Protein AF-A0A838D4B2-F1 (afdb_monomer)

Structure (mmCIF, N/CA/C/O backbone):
data_AF-A0A838D4B2-F1
#
_entry.id   AF-A0A838D4B2-F1
#
loop_
_atom_site.group_PDB
_atom_site.id
_atom_site.type_symbol
_atom_site.label_atom_id
_atom_site.label_alt_id
_atom_site.label_comp_id
_atom_site.label_asym_id
_atom_site.label_entity_id
_atom_site.label_seq_id
_atom_site.pdbx_PDB_ins_code
_atom_site.Cartn_x
_atom_site.Cartn_y
_atom_site.Cartn_z
_atom_site.occupancy
_atom_site.B_iso_or_equiv
_atom_site.auth_seq_id
_atom_site.auth_comp_id
_atom_site.auth_asym_id
_atom_site.auth_atom_id
_atom_site.pdbx_PDB_model_num
ATOM 1 N N . ALA A 1 1 ? 52.199 -45.760 -17.134 1.00 49.81 1 ALA A N 1
ATOM 2 C CA . ALA A 1 1 ? 52.225 -44.801 -16.014 1.00 49.81 1 ALA A CA 1
ATOM 3 C C . ALA A 1 1 ? 51.278 -43.663 -16.366 1.00 49.81 1 ALA A C 1
ATOM 5 O O . ALA A 1 1 ? 51.496 -43.018 -17.382 1.00 49.81 1 ALA A O 1
ATOM 6 N N . GLY A 1 2 ? 50.167 -43.531 -15.638 1.00 52.62 2 GLY A N 1
ATOM 7 C CA . GLY A 1 2 ? 49.141 -42.525 -15.914 1.00 52.62 2 GLY A CA 1
ATOM 8 C C . GLY A 1 2 ? 49.579 -41.146 -15.431 1.00 52.62 2 GLY A C 1
ATOM 9 O O . GLY A 1 2 ? 50.070 -41.014 -14.314 1.00 52.62 2 GLY A O 1
ATOM 10 N N . THR A 1 3 ? 49.412 -40.136 -16.276 1.00 58.88 3 THR A N 1
ATOM 11 C CA . THR A 1 3 ? 49.598 -38.728 -15.920 1.00 58.88 3 THR A CA 1
ATOM 12 C C . THR A 1 3 ? 48.512 -38.330 -14.913 1.00 58.88 3 THR A C 1
ATOM 14 O O . THR A 1 3 ? 47.332 -38.466 -15.243 1.00 58.88 3 THR A O 1
ATOM 17 N N . PRO A 1 4 ? 48.844 -37.871 -13.693 1.00 55.81 4 PRO A N 1
ATOM 18 C CA . PRO A 1 4 ? 47.826 -37.407 -12.759 1.00 55.81 4 PRO A CA 1
ATOM 19 C C . PRO A 1 4 ? 47.208 -36.101 -13.275 1.00 55.81 4 PRO A C 1
ATOM 21 O O . PRO A 1 4 ? 47.915 -35.188 -13.702 1.00 55.81 4 PRO A O 1
ATOM 24 N N . ALA A 1 5 ? 45.875 -36.033 -13.262 1.00 59.97 5 ALA A N 1
ATOM 25 C CA . ALA A 1 5 ? 45.116 -34.829 -13.585 1.00 59.97 5 ALA A CA 1
ATOM 26 C C . ALA A 1 5 ? 45.468 -33.696 -12.600 1.00 59.97 5 ALA A C 1
ATOM 28 O O . ALA A 1 5 ? 45.677 -33.977 -11.416 1.00 59.97 5 ALA A O 1
ATOM 29 N N . PRO A 1 6 ? 45.534 -32.426 -13.045 1.00 53.94 6 PRO A N 1
ATOM 30 C CA . PRO A 1 6 ? 45.848 -31.317 -12.156 1.00 53.94 6 PRO A CA 1
ATOM 31 C C . PRO A 1 6 ? 44.774 -31.200 -11.070 1.00 53.94 6 PRO A C 1
ATOM 33 O O . PRO A 1 6 ? 43.587 -31.038 -11.361 1.00 53.94 6 PRO A O 1
ATOM 36 N N . ALA A 1 7 ? 45.217 -31.306 -9.817 1.00 56.69 7 ALA A N 1
ATOM 37 C CA . ALA A 1 7 ? 44.403 -31.079 -8.637 1.00 56.69 7 ALA A CA 1
ATOM 38 C C . ALA A 1 7 ? 43.804 -29.669 -8.707 1.00 56.69 7 ALA A C 1
ATOM 40 O O . ALA A 1 7 ? 44.528 -28.676 -8.782 1.00 56.69 7 ALA A O 1
ATOM 41 N N . GLN A 1 8 ? 42.475 -29.590 -8.702 1.00 58.12 8 GLN A N 1
ATOM 42 C CA . GLN A 1 8 ? 41.769 -28.343 -8.446 1.00 58.12 8 GLN A CA 1
ATOM 43 C C . GLN A 1 8 ? 42.075 -27.960 -6.998 1.00 58.12 8 GLN A C 1
ATOM 45 O O . GLN A 1 8 ? 41.523 -28.534 -6.066 1.00 58.12 8 GLN A O 1
ATOM 50 N N . SER A 1 9 ? 43.032 -27.057 -6.809 1.00 56.84 9 SER A N 1
ATOM 51 C CA . SER A 1 9 ? 43.338 -26.481 -5.508 1.00 56.84 9 SER A CA 1
ATOM 52 C C . SER A 1 9 ? 42.166 -25.595 -5.082 1.00 56.84 9 SER A C 1
ATOM 54 O O . SER A 1 9 ? 41.945 -24.535 -5.672 1.00 56.84 9 SER A O 1
ATOM 56 N N . ASP A 1 10 ? 41.437 -26.031 -4.058 1.00 59.88 10 ASP A N 1
ATOM 57 C CA . ASP A 1 10 ? 40.375 -25.284 -3.372 1.00 59.88 10 ASP A CA 1
ATOM 58 C C . ASP A 1 10 ? 40.885 -24.036 -2.603 1.00 59.88 10 ASP A C 1
ATOM 60 O O . ASP A 1 10 ? 40.091 -23.298 -2.025 1.00 59.88 10 ASP A O 1
ATOM 64 N N . ASP A 1 11 ? 42.186 -23.722 -2.654 1.00 61.84 11 ASP A N 1
ATOM 65 C CA . ASP A 1 11 ? 42.823 -22.605 -1.937 1.00 61.84 11 ASP A CA 1
ATOM 66 C C . ASP A 1 11 ? 42.872 -21.303 -2.754 1.00 61.84 11 ASP A C 1
ATOM 68 O O . ASP A 1 11 ? 43.920 -20.683 -2.949 1.00 61.84 11 ASP A O 1
ATOM 72 N N . ALA A 1 12 ? 41.729 -20.851 -3.265 1.00 60.53 12 ALA A N 1
ATOM 73 C CA . ALA A 1 12 ? 41.656 -19.476 -3.752 1.00 60.53 12 ALA A CA 1
ATOM 74 C C . ALA A 1 12 ? 41.660 -18.502 -2.556 1.00 60.53 12 ALA A C 1
ATOM 76 O O . ALA A 1 12 ? 40.916 -18.745 -1.601 1.00 60.53 12 ALA A O 1
ATOM 77 N N . PRO A 1 13 ? 42.396 -17.374 -2.612 1.00 68.19 13 PRO A N 1
ATOM 78 C CA . PRO A 1 13 ? 42.325 -16.337 -1.588 1.00 68.19 13 PRO A CA 1
ATOM 79 C C . PRO A 1 13 ? 40.860 -15.972 -1.281 1.00 68.19 13 PRO A C 1
ATOM 81 O O . PRO A 1 13 ? 40.050 -15.900 -2.215 1.00 68.19 13 PRO A O 1
ATOM 84 N N . PRO A 1 14 ? 40.487 -15.712 -0.012 1.00 71.31 14 PRO A N 1
ATOM 85 C CA . PRO A 1 14 ? 39.106 -15.404 0.373 1.00 71.31 14 PRO A CA 1
ATOM 86 C C . PRO A 1 14 ? 38.458 -14.303 -0.484 1.00 71.31 14 PRO A C 1
ATOM 88 O O . PRO A 1 14 ? 37.270 -14.370 -0.800 1.00 71.31 14 PRO A O 1
ATOM 91 N N . GLU A 1 15 ? 39.254 -13.329 -0.934 1.00 72.25 15 GLU A N 1
ATOM 92 C CA . GLU A 1 15 ? 38.827 -12.255 -1.836 1.00 72.25 15 GLU A CA 1
ATOM 93 C C . GLU A 1 15 ? 38.399 -12.758 -3.222 1.00 72.25 15 GLU A C 1
ATOM 95 O O . GLU A 1 15 ? 37.393 -12.297 -3.764 1.00 72.25 15 GLU A O 1
ATOM 100 N N . ASP A 1 16 ? 39.103 -13.738 -3.790 1.00 76.31 16 ASP A N 1
ATOM 101 C CA . ASP A 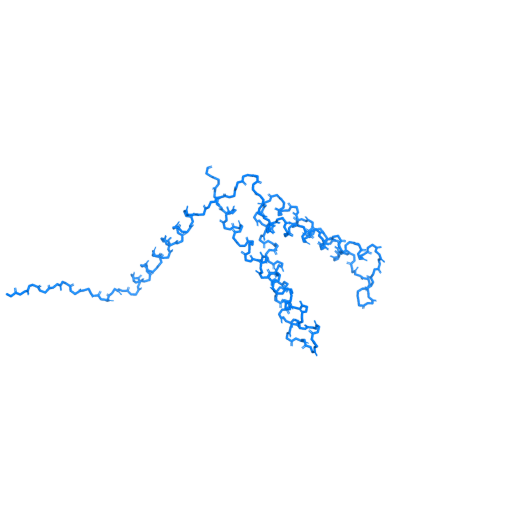1 16 ? 38.784 -14.305 -5.101 1.00 76.31 16 ASP A CA 1
ATOM 102 C C . ASP A 1 16 ? 37.544 -15.198 -5.036 1.00 76.31 16 ASP A C 1
ATOM 104 O O . ASP A 1 16 ? 36.707 -15.177 -5.944 1.00 76.31 16 ASP A O 1
ATOM 108 N N . ALA A 1 17 ? 37.369 -15.939 -3.938 1.00 78.12 17 ALA A N 1
ATOM 109 C CA . ALA A 1 17 ? 36.136 -16.677 -3.675 1.00 78.12 17 ALA A CA 1
ATOM 110 C C . ALA A 1 17 ? 34.930 -15.728 -3.536 1.00 78.12 17 ALA A C 1
ATOM 112 O O . ALA A 1 17 ? 33.887 -15.956 -4.161 1.00 78.12 17 ALA A O 1
ATOM 113 N N . MET A 1 18 ? 35.089 -14.622 -2.800 1.00 79.06 18 MET A N 1
ATOM 114 C CA . MET A 1 18 ? 34.048 -13.607 -2.621 1.00 79.06 18 MET A CA 1
ATOM 115 C C . MET A 1 18 ? 33.710 -12.897 -3.944 1.00 79.06 18 MET A C 1
ATOM 117 O O . MET A 1 18 ? 32.533 -12.769 -4.295 1.00 79.06 18 MET A O 1
ATOM 121 N N . ARG A 1 19 ? 34.721 -12.516 -4.740 1.00 80.94 19 ARG A N 1
ATOM 122 C CA . ARG A 1 19 ? 34.547 -11.931 -6.085 1.00 80.94 19 ARG A CA 1
ATOM 123 C C . ARG A 1 19 ? 33.794 -12.868 -7.027 1.00 80.94 19 ARG A C 1
ATOM 125 O O . ARG A 1 19 ? 32.878 -12.419 -7.718 1.00 80.94 19 ARG A O 1
ATOM 132 N N . ARG A 1 20 ? 34.111 -14.169 -7.028 1.00 81.94 20 ARG A N 1
ATOM 133 C CA . ARG A 1 20 ? 33.368 -15.177 -7.810 1.00 81.94 20 ARG A CA 1
ATOM 134 C C . ARG A 1 20 ? 31.920 -15.320 -7.341 1.00 81.94 20 ARG A C 1
ATOM 136 O O . ARG A 1 20 ? 31.027 -15.461 -8.178 1.00 81.94 20 ARG A O 1
ATOM 143 N N . GLY A 1 21 ? 31.677 -15.246 -6.031 1.00 81.81 21 GLY A N 1
ATOM 144 C CA . GLY A 1 21 ? 30.333 -15.217 -5.450 1.00 81.81 21 GLY A CA 1
ATOM 145 C C . GLY A 1 21 ? 29.506 -14.034 -5.960 1.00 81.81 21 GLY A C 1
ATOM 146 O O . GLY A 1 21 ? 28.414 -14.233 -6.499 1.00 81.81 21 GLY A O 1
ATOM 147 N N . TYR A 1 22 ? 30.057 -12.818 -5.892 1.00 83.44 22 TYR A N 1
ATOM 148 C CA . TYR A 1 22 ? 29.408 -11.614 -6.424 1.00 83.44 22 TYR A CA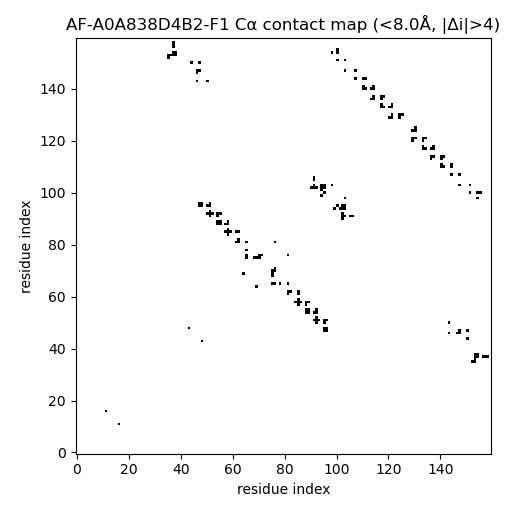 1
ATOM 149 C C . TYR A 1 22 ? 29.201 -11.670 -7.941 1.00 83.44 22 TYR A C 1
ATOM 151 O O . TYR A 1 22 ? 28.131 -11.294 -8.416 1.00 83.44 22 TYR A O 1
ATOM 159 N N . ALA A 1 23 ? 30.174 -12.172 -8.708 1.00 81.56 23 ALA A N 1
ATOM 160 C CA . ALA A 1 23 ? 30.048 -12.326 -10.158 1.00 81.56 23 ALA A CA 1
ATOM 161 C C . ALA A 1 23 ? 28.908 -13.288 -10.533 1.00 81.56 23 ALA A C 1
ATOM 163 O O . ALA A 1 23 ? 28.095 -12.981 -11.407 1.00 81.56 23 ALA A O 1
ATOM 164 N N . ARG A 1 24 ? 28.789 -14.416 -9.821 1.00 79.62 24 ARG A N 1
ATOM 165 C CA . ARG A 1 24 ? 27.693 -15.378 -10.004 1.00 79.62 24 ARG A CA 1
ATOM 166 C C . ARG A 1 24 ? 26.336 -14.783 -9.610 1.00 79.62 24 ARG A C 1
ATOM 168 O O . ARG A 1 24 ? 25.347 -15.040 -10.293 1.00 79.62 24 ARG A O 1
ATOM 175 N N . GLY A 1 25 ? 26.293 -13.983 -8.541 1.00 79.00 25 GLY A N 1
ATOM 176 C CA . GLY A 1 25 ? 25.104 -13.231 -8.126 1.00 79.00 25 GLY A CA 1
ATOM 177 C C . GLY A 1 25 ? 24.655 -12.229 -9.191 1.00 79.00 25 GLY A C 1
ATOM 178 O O . GLY A 1 25 ? 23.510 -12.284 -9.630 1.00 79.00 25 GLY A O 1
ATOM 179 N N . ARG A 1 26 ? 25.579 -11.404 -9.703 1.00 80.06 26 ARG A N 1
ATOM 180 C CA . ARG A 1 26 ? 25.290 -10.436 -10.775 1.00 80.06 26 ARG A CA 1
ATOM 181 C C . ARG A 1 26 ? 24.789 -11.110 -12.050 1.00 80.06 26 ARG A C 1
ATOM 183 O O . ARG A 1 26 ? 23.805 -10.649 -12.613 1.00 80.06 26 ARG A O 1
ATOM 190 N N . ALA A 1 27 ? 25.395 -12.228 -12.455 1.00 78.38 27 ALA A N 1
ATOM 191 C CA . ALA A 1 27 ? 24.944 -12.991 -13.619 1.00 78.38 27 ALA A CA 1
ATOM 192 C C . ALA A 1 27 ? 23.515 -13.543 -13.446 1.00 78.38 27 ALA A C 1
ATOM 194 O O . ALA A 1 27 ? 22.723 -13.523 -14.388 1.00 78.38 27 ALA A O 1
ATOM 195 N N . ARG A 1 28 ? 23.155 -14.003 -12.237 1.00 77.69 28 ARG A N 1
ATOM 196 C CA . ARG A 1 28 ? 21.782 -14.432 -11.920 1.00 77.69 28 ARG A CA 1
ATOM 197 C C . ARG A 1 28 ? 20.800 -13.262 -11.938 1.00 77.69 28 ARG A C 1
ATOM 199 O O . ARG A 1 28 ? 19.739 -13.384 -12.545 1.00 77.69 28 ARG A O 1
ATOM 206 N N . ASP A 1 29 ? 21.155 -12.139 -11.323 1.00 77.38 29 ASP A N 1
ATOM 207 C CA . ASP A 1 29 ? 20.314 -10.936 -11.297 1.00 77.38 29 ASP A CA 1
ATOM 208 C C . ASP A 1 29 ? 20.073 -10.380 -12.706 1.00 77.38 29 ASP A C 1
ATOM 210 O O . ASP A 1 29 ? 18.973 -9.922 -13.024 1.00 77.38 29 ASP A O 1
ATOM 214 N N . GLU A 1 30 ? 21.091 -10.439 -13.564 1.00 75.88 30 GLU A N 1
ATOM 215 C CA . GLU A 1 30 ? 21.024 -10.003 -14.956 1.00 75.88 30 GLU A CA 1
ATOM 216 C C . GLU A 1 30 ? 20.175 -10.950 -15.810 1.00 75.88 30 GLU A C 1
ATOM 218 O O . GLU A 1 30 ? 19.318 -10.481 -16.558 1.00 75.88 30 GLU A O 1
ATOM 223 N N . ALA A 1 31 ? 20.298 -12.268 -15.618 1.00 77.38 31 ALA A N 1
ATOM 224 C CA . ALA A 1 31 ? 19.421 -13.251 -16.257 1.00 77.38 31 ALA A CA 1
ATOM 225 C C . ALA A 1 31 ? 17.946 -13.066 -15.850 1.00 77.38 31 ALA A C 1
ATOM 227 O O . ALA A 1 31 ? 17.051 -13.138 -16.696 1.00 77.38 31 ALA A O 1
ATOM 228 N N . ILE A 1 32 ? 17.680 -12.761 -14.573 1.00 74.69 32 ILE A N 1
ATOM 229 C CA . ILE A 1 32 ? 16.328 -12.450 -14.085 1.00 74.69 32 ILE A CA 1
ATOM 230 C C . ILE A 1 32 ? 15.817 -11.150 -14.719 1.00 74.69 32 ILE A C 1
ATOM 232 O O . ILE A 1 32 ? 14.684 -11.118 -15.202 1.00 74.69 32 ILE A O 1
ATOM 236 N N . ARG A 1 33 ? 16.635 -10.088 -14.775 1.00 68.38 33 ARG A N 1
ATOM 237 C CA . ARG A 1 33 ? 16.252 -8.824 -15.433 1.00 68.38 33 ARG A CA 1
ATOM 238 C C . ARG A 1 33 ? 15.995 -8.995 -16.926 1.00 68.38 33 ARG A C 1
ATOM 240 O O . ARG A 1 33 ? 15.037 -8.419 -17.432 1.00 68.38 33 ARG A O 1
ATOM 247 N N . ALA A 1 34 ? 16.798 -9.791 -17.623 1.00 70.50 34 ALA A N 1
ATOM 248 C CA . ALA A 1 34 ? 16.630 -10.036 -19.051 1.00 70.50 34 ALA A CA 1
ATOM 249 C C . ALA A 1 34 ? 15.282 -10.708 -19.371 1.00 70.50 34 ALA A C 1
ATOM 251 O O . ALA A 1 34 ? 14.660 -10.381 -20.384 1.00 70.50 34 ALA A O 1
ATOM 252 N N . GLY A 1 35 ? 14.806 -11.595 -18.488 1.00 68.44 35 GLY A N 1
ATOM 253 C CA . GLY A 1 35 ? 13.531 -12.305 -18.638 1.00 68.44 35 GLY A CA 1
ATOM 254 C C . GLY A 1 35 ? 12.282 -11.516 -18.224 1.00 68.44 35 GLY A C 1
ATOM 255 O O . GLY A 1 35 ? 11.161 -11.957 -18.485 1.00 68.44 35 GLY A O 1
ATOM 256 N N . LEU A 1 36 ? 12.427 -10.356 -17.583 1.00 66.69 36 LEU A N 1
ATOM 257 C CA . LEU A 1 36 ? 11.286 -9.543 -17.167 1.00 66.69 36 LEU A CA 1
ATOM 258 C C . LEU A 1 36 ? 10.776 -8.701 -18.347 1.00 66.69 36 LEU A C 1
ATOM 260 O O . LEU A 1 36 ? 11.508 -7.952 -18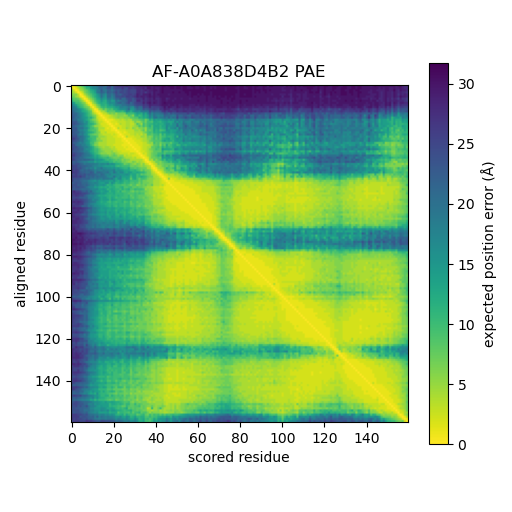.992 1.00 66.69 36 LEU A O 1
ATOM 264 N N . LYS A 1 37 ? 9.478 -8.826 -18.635 1.00 73.06 37 LYS A N 1
ATOM 265 C CA . LYS A 1 37 ? 8.804 -8.032 -19.665 1.00 73.06 37 LYS A CA 1
ATOM 266 C C . LYS A 1 37 ? 8.377 -6.679 -19.074 1.00 73.06 37 LYS A C 1
ATOM 268 O O . LYS A 1 37 ? 7.606 -6.687 -18.098 1.00 73.06 37 LYS A O 1
ATOM 273 N N . PRO A 1 38 ? 8.818 -5.540 -19.651 1.00 73.25 38 PRO A N 1
ATOM 274 C CA . PRO A 1 38 ? 8.367 -4.226 -19.209 1.00 73.25 38 PRO A CA 1
ATOM 275 C C . PRO A 1 38 ? 6.844 -4.128 -19.335 1.00 73.25 38 PRO A C 1
ATOM 277 O O . PRO A 1 38 ? 6.212 -4.833 -20.129 1.00 73.25 38 PRO A O 1
ATOM 280 N N . LEU A 1 39 ? 6.236 -3.297 -18.495 1.00 68.44 39 LEU A N 1
ATOM 281 C CA . LEU A 1 39 ? 4.797 -3.055 -18.552 1.00 68.44 39 LEU A CA 1
ATOM 282 C C . LEU A 1 39 ? 4.432 -2.350 -19.856 1.00 68.44 39 LEU A C 1
ATOM 284 O O . LEU A 1 39 ? 5.042 -1.339 -20.203 1.00 68.44 39 LEU A O 1
ATOM 288 N N . GLY A 1 40 ? 3.413 -2.862 -20.547 1.00 72.88 40 GLY A N 1
ATOM 289 C CA . GLY A 1 40 ? 2.862 -2.169 -21.706 1.00 72.88 40 GLY A CA 1
ATOM 290 C C . GLY A 1 40 ? 2.330 -0.773 -21.330 1.00 72.88 40 GLY A C 1
ATOM 291 O O . GLY A 1 40 ? 1.891 -0.560 -20.190 1.00 72.88 40 GLY A O 1
ATOM 292 N N . PRO A 1 41 ? 2.325 0.189 -22.269 1.00 66.81 41 PRO A N 1
ATOM 293 C CA . PRO A 1 41 ? 1.812 1.539 -22.026 1.00 66.81 41 PRO A CA 1
ATOM 294 C C . PRO A 1 41 ? 0.346 1.550 -21.559 1.00 66.81 41 PRO A C 1
ATOM 296 O O . PRO A 1 41 ? 0.006 2.367 -20.703 1.00 66.81 41 PRO A O 1
ATOM 299 N N . ASP A 1 42 ? -0.462 0.569 -21.966 1.00 74.06 42 ASP A N 1
ATOM 300 C CA . ASP A 1 42 ? -1.872 0.436 -21.559 1.00 74.06 42 ASP A CA 1
ATOM 301 C C . ASP A 1 42 ? -2.140 -0.715 -20.578 1.00 74.06 42 ASP A C 1
ATOM 303 O O . ASP A 1 42 ? -3.257 -0.889 -20.091 1.00 74.06 42 ASP A O 1
ATOM 307 N N . GLU A 1 43 ? -1.112 -1.486 -20.217 1.00 78.56 43 GLU A N 1
ATOM 308 C CA . GLU A 1 43 ? -1.262 -2.573 -19.254 1.00 78.56 43 GLU A CA 1
ATOM 309 C C . GLU A 1 43 ? -1.400 -1.993 -17.839 1.00 78.56 43 GLU A C 1
ATOM 311 O O . GLU A 1 43 ? -0.520 -1.279 -17.339 1.00 78.56 43 GLU A O 1
ATOM 316 N N . ARG A 1 44 ? -2.518 -2.304 -17.179 1.00 80.19 44 ARG A N 1
ATOM 317 C CA . ARG A 1 44 ? -2.775 -1.947 -15.780 1.00 80.19 44 ARG A CA 1
ATOM 318 C C . ARG A 1 44 ? -2.905 -3.227 -14.963 1.00 80.19 44 ARG A C 1
ATOM 320 O O . ARG A 1 44 ? -3.956 -3.864 -15.007 1.00 80.19 44 ARG A O 1
ATOM 327 N N . PRO A 1 45 ? -1.857 -3.627 -14.223 1.00 86.25 45 PRO A N 1
ATOM 328 C CA . PRO A 1 45 ? -1.912 -4.832 -13.412 1.00 86.25 45 PRO A CA 1
ATOM 329 C C . PRO A 1 45 ? -3.085 -4.771 -12.429 1.00 86.25 45 PRO A C 1
ATOM 331 O O . PRO A 1 45 ? -3.248 -3.751 -11.754 1.00 86.25 45 PRO A O 1
ATOM 334 N N . PRO A 1 46 ? -3.864 -5.853 -12.270 1.00 86.38 46 PRO A N 1
ATOM 335 C CA . PRO A 1 46 ? -5.048 -5.844 -11.412 1.00 86.38 46 PRO A CA 1
ATOM 336 C C . PRO A 1 46 ? -4.707 -5.509 -9.956 1.00 86.38 46 PRO A C 1
ATOM 338 O O . PRO A 1 46 ? -5.464 -4.816 -9.292 1.00 86.38 46 PRO A O 1
ATOM 341 N N . ALA A 1 47 ? -3.525 -5.909 -9.474 1.00 88.69 47 ALA A N 1
ATOM 342 C CA . ALA A 1 47 ? -3.049 -5.556 -8.136 1.00 88.69 47 ALA A CA 1
ATOM 343 C C . ALA A 1 47 ? -2.808 -4.047 -7.951 1.00 88.69 47 ALA A C 1
ATOM 345 O O . ALA A 1 47 ? -3.041 -3.515 -6.867 1.00 88.69 47 ALA A O 1
ATOM 346 N N . LEU A 1 48 ? -2.361 -3.351 -9.003 1.00 87.75 48 LEU A N 1
ATOM 347 C CA . LEU A 1 48 ? -2.171 -1.902 -8.973 1.00 87.75 48 LEU A CA 1
ATOM 348 C C . LEU A 1 48 ? -3.524 -1.184 -8.944 1.00 87.75 48 LEU A C 1
ATOM 350 O O . LEU A 1 48 ? -3.703 -0.250 -8.169 1.00 87.75 48 LEU A O 1
ATOM 354 N N . VAL A 1 49 ? -4.486 -1.662 -9.739 1.00 90.75 49 VAL A N 1
ATOM 355 C CA . VAL A 1 49 ? -5.861 -1.141 -9.740 1.00 90.75 49 VAL A CA 1
ATOM 356 C C . VAL A 1 49 ? -6.526 -1.374 -8.385 1.00 90.75 49 VAL A C 1
ATOM 358 O O . VAL A 1 49 ? -7.045 -0.430 -7.802 1.00 90.75 49 VAL A O 1
ATOM 361 N N . ALA A 1 50 ? -6.445 -2.591 -7.841 1.00 91.00 50 ALA A N 1
ATOM 362 C CA . ALA A 1 50 ? -6.990 -2.921 -6.526 1.00 91.00 50 ALA A CA 1
ATOM 363 C C . ALA A 1 50 ? -6.400 -2.028 -5.424 1.00 91.00 50 ALA A C 1
ATOM 365 O O . ALA A 1 50 ? -7.128 -1.549 -4.563 1.00 91.00 50 ALA A O 1
ATOM 366 N N . SER A 1 51 ? -5.096 -1.746 -5.490 1.00 89.19 51 SER A N 1
ATOM 367 C CA . SER A 1 51 ? -4.422 -0.857 -4.538 1.00 89.19 51 SER A CA 1
ATOM 368 C C . SER A 1 51 ? -4.875 0.598 -4.677 1.00 89.19 51 SER A C 1
ATOM 370 O O . SER A 1 51 ? -5.137 1.256 -3.674 1.00 89.19 51 SER A O 1
ATOM 372 N N . ALA A 1 52 ? -5.030 1.095 -5.909 1.00 91.62 52 ALA A N 1
ATOM 373 C CA . ALA A 1 52 ? -5.554 2.437 -6.164 1.00 91.62 52 ALA A CA 1
ATOM 374 C C . ALA A 1 52 ? -6.997 2.597 -5.663 1.00 91.62 52 ALA A C 1
ATOM 376 O O . ALA A 1 52 ? -7.320 3.603 -5.033 1.00 91.62 52 ALA A O 1
ATOM 377 N N . VAL A 1 53 ? -7.843 1.589 -5.896 1.00 93.25 53 VAL A N 1
ATOM 378 C CA . VAL A 1 53 ? -9.220 1.552 -5.388 1.00 93.25 53 VAL A CA 1
ATOM 379 C C . VAL A 1 53 ? -9.225 1.514 -3.863 1.00 93.25 53 VAL A C 1
ATOM 381 O O . VAL A 1 53 ? -9.940 2.295 -3.247 1.00 93.25 53 VAL A O 1
ATOM 384 N N . LEU A 1 54 ? -8.398 0.671 -3.242 1.00 93.31 54 LEU A N 1
ATOM 385 C CA . LEU A 1 54 ? -8.318 0.569 -1.785 1.00 93.31 54 LEU A CA 1
ATOM 386 C C . LEU A 1 54 ? -7.885 1.895 -1.137 1.00 93.31 54 LEU A C 1
ATOM 388 O O . LEU A 1 54 ? -8.495 2.328 -0.161 1.00 93.31 54 LEU A O 1
ATOM 392 N N . ALA A 1 55 ? -6.895 2.582 -1.712 1.00 91.69 55 ALA A N 1
ATOM 393 C CA . ALA A 1 55 ? -6.489 3.915 -1.269 1.00 91.69 55 ALA A CA 1
ATOM 394 C C . ALA A 1 55 ? -7.634 4.940 -1.384 1.00 91.69 55 ALA A C 1
ATOM 396 O O . ALA A 1 55 ? -7.881 5.700 -0.447 1.00 91.69 55 ALA A O 1
ATOM 397 N N . ALA A 1 56 ? -8.368 4.932 -2.502 1.00 92.31 56 ALA A N 1
ATOM 398 C CA . ALA A 1 56 ? -9.524 5.807 -2.696 1.00 92.31 56 ALA A CA 1
ATOM 399 C C . ALA A 1 56 ? -10.647 5.514 -1.686 1.00 92.31 56 ALA A C 1
ATOM 401 O O . ALA A 1 56 ? -11.223 6.444 -1.126 1.00 92.31 56 ALA A O 1
ATOM 402 N N . VAL A 1 57 ? -10.913 4.236 -1.397 1.00 94.25 57 VAL A N 1
ATOM 403 C CA . VAL A 1 57 ? -11.884 3.823 -0.375 1.00 94.25 57 VAL A CA 1
ATOM 404 C C . VAL A 1 57 ? -11.476 4.340 1.002 1.00 94.25 57 VAL A C 1
ATOM 406 O O . VAL A 1 57 ? -12.319 4.902 1.695 1.00 94.25 57 VAL A O 1
ATOM 409 N N . PHE A 1 58 ? -10.202 4.233 1.394 1.00 92.19 58 PHE A N 1
ATOM 410 C CA . PHE A 1 58 ? -9.753 4.774 2.682 1.00 92.19 58 PHE A CA 1
ATOM 411 C C . PHE A 1 58 ? -9.890 6.295 2.774 1.00 92.19 58 PHE A C 1
ATOM 413 O O . PHE A 1 58 ? -10.296 6.793 3.826 1.00 92.19 58 PHE A O 1
ATOM 420 N N . ALA A 1 59 ? -9.589 7.025 1.696 1.00 90.81 59 ALA A N 1
ATOM 421 C CA . ALA A 1 59 ? -9.787 8.473 1.646 1.00 90.81 59 ALA A CA 1
ATOM 422 C C . ALA A 1 59 ? -11.268 8.837 1.831 1.00 90.81 59 ALA A C 1
ATOM 424 O O . ALA A 1 59 ? -11.609 9.638 2.697 1.00 90.81 59 ALA A O 1
ATOM 425 N N . LEU A 1 60 ? -12.151 8.204 1.052 1.00 92.12 60 LEU A N 1
ATOM 426 C CA . LEU A 1 60 ? -13.589 8.468 1.090 1.00 92.12 60 LEU A CA 1
ATOM 427 C C . LEU A 1 60 ? -14.208 8.077 2.431 1.00 92.12 60 LEU A C 1
ATOM 429 O O . LEU A 1 60 ? -14.981 8.851 2.983 1.00 92.12 60 LEU A O 1
ATOM 433 N N . ALA A 1 61 ? -13.843 6.919 2.982 1.00 89.62 61 ALA A N 1
ATOM 434 C CA . ALA A 1 61 ? -14.346 6.469 4.274 1.00 89.62 61 ALA A CA 1
ATOM 435 C C . ALA A 1 61 ? -13.989 7.456 5.395 1.00 89.62 61 ALA A C 1
ATOM 437 O O . ALA A 1 61 ? -14.855 7.805 6.193 1.00 89.62 61 ALA A O 1
ATOM 438 N N . ASN A 1 62 ? -12.745 7.953 5.425 1.00 88.81 62 ASN A N 1
ATOM 439 C CA . ASN A 1 62 ? -12.318 8.942 6.421 1.00 88.81 62 ASN A CA 1
ATOM 440 C C . ASN A 1 62 ? -13.024 10.289 6.235 1.00 88.81 62 ASN A C 1
ATOM 442 O O . ASN A 1 62 ? -13.440 10.902 7.216 1.00 88.81 62 ASN A O 1
ATOM 446 N N . LEU A 1 63 ? -13.199 10.728 4.987 1.00 87.56 63 LEU A N 1
ATOM 447 C CA . LEU A 1 63 ? -13.910 11.966 4.683 1.00 87.56 63 LEU A CA 1
ATOM 448 C C . LEU A 1 63 ? -15.382 11.891 5.106 1.00 87.56 63 LEU A C 1
ATOM 450 O O . LEU A 1 63 ? -15.885 12.827 5.719 1.00 87.56 63 LEU A O 1
ATOM 454 N N . VAL A 1 64 ? -16.061 10.776 4.817 1.00 87.50 64 VAL A N 1
ATOM 455 C CA . VAL A 1 64 ? -17.454 10.548 5.227 1.00 87.50 64 VAL A CA 1
ATOM 456 C C . VAL A 1 64 ? -17.568 10.523 6.748 1.00 87.50 64 VAL A C 1
ATOM 458 O O . VAL A 1 64 ? -18.426 11.219 7.282 1.00 87.50 64 VAL A O 1
ATOM 461 N N . LEU A 1 65 ? -16.684 9.801 7.449 1.00 85.06 65 LEU A N 1
ATOM 462 C CA . LEU A 1 65 ? -16.676 9.771 8.917 1.00 85.06 65 LEU A CA 1
ATOM 463 C C . LEU A 1 65 ? -16.597 11.184 9.506 1.00 85.06 65 LEU A C 1
ATOM 465 O O . LEU A 1 65 ? -17.398 11.538 10.370 1.00 85.06 65 LEU A O 1
ATOM 469 N N . TRP A 1 66 ? -15.679 12.000 8.984 1.00 82.44 66 TRP A N 1
ATOM 470 C CA . TRP A 1 66 ? -15.501 13.384 9.413 1.00 82.44 66 TRP A CA 1
ATOM 471 C C . TRP A 1 66 ? -16.717 14.263 9.096 1.00 82.44 66 TRP A C 1
ATOM 473 O O . TRP A 1 66 ? -17.183 14.980 9.976 1.00 82.44 66 TRP A O 1
ATOM 483 N N . LEU A 1 67 ? -17.290 14.161 7.890 1.00 85.06 67 LEU A N 1
ATOM 484 C CA . LEU A 1 67 ? -18.495 14.912 7.508 1.00 85.06 67 LEU A CA 1
ATOM 485 C C . LEU A 1 67 ? -19.717 14.547 8.359 1.00 85.06 67 LEU A C 1
ATOM 487 O O . LEU A 1 67 ? -20.541 15.408 8.650 1.00 85.06 67 LEU A O 1
ATOM 491 N N . THR A 1 68 ? -19.837 13.280 8.762 1.00 86.06 68 THR A N 1
ATOM 492 C CA . THR A 1 68 ? -20.922 12.813 9.640 1.00 86.06 68 THR A CA 1
ATOM 493 C C . THR A 1 68 ? -20.699 13.141 11.118 1.00 86.06 68 THR A C 1
ATOM 495 O O . THR A 1 68 ? -21.577 12.864 11.930 1.00 86.06 68 THR A O 1
ATOM 498 N N . GLY A 1 69 ? -19.548 13.723 11.476 1.00 75.56 69 GLY A N 1
ATOM 499 C CA . GLY A 1 69 ? -19.213 14.063 12.859 1.00 75.56 69 GLY A CA 1
ATOM 500 C C . GLY A 1 69 ? -19.041 12.844 13.767 1.00 75.56 69 GLY A C 1
ATOM 501 O O . GLY A 1 69 ? -19.260 12.951 14.969 1.00 75.56 69 GLY A O 1
ATOM 502 N N . PHE A 1 70 ? -18.687 11.680 13.211 1.00 73.56 70 PHE A N 1
ATOM 503 C CA . PHE A 1 70 ? -18.561 10.455 13.996 1.00 73.56 70 PHE A CA 1
ATOM 504 C C . PHE A 1 70 ? -17.383 10.574 14.972 1.00 73.56 70 PHE A C 1
ATOM 506 O O . PHE A 1 70 ? -16.235 10.766 14.561 1.00 73.56 70 PHE A O 1
ATOM 513 N N . GLU A 1 71 ? -17.660 10.449 16.266 1.00 70.62 71 GLU A N 1
ATOM 514 C CA . GLU A 1 71 ? -16.636 10.519 17.305 1.00 70.62 71 GLU A CA 1
ATOM 515 C C . GLU A 1 71 ? -15.854 9.205 17.367 1.00 70.62 71 GLU A C 1
ATOM 517 O O . GLU A 1 71 ? -16.419 8.111 17.475 1.00 70.62 71 GLU A O 1
ATOM 522 N N . VAL A 1 72 ? -14.527 9.300 17.316 1.00 63.03 72 VAL A N 1
ATOM 523 C CA . VAL A 1 72 ? -13.636 8.144 17.432 1.00 63.03 72 VAL A CA 1
ATOM 524 C C . VAL A 1 72 ? -13.010 8.205 18.816 1.00 63.03 72 VAL A C 1
ATOM 526 O O . VAL A 1 72 ? -12.188 9.070 19.087 1.00 63.03 72 VAL A O 1
ATOM 529 N N . ARG A 1 73 ? -13.402 7.277 19.699 1.00 62.94 73 ARG A N 1
ATOM 530 C CA . ARG A 1 73 ? -13.032 7.276 21.131 1.00 62.94 73 ARG A CA 1
ATOM 531 C C . ARG A 1 73 ? -13.530 8.504 21.921 1.00 62.94 73 ARG A C 1
ATOM 533 O O . ARG A 1 73 ? -12.880 8.899 22.878 1.00 62.94 73 ARG A O 1
ATOM 540 N N . GLY A 1 74 ? -14.687 9.066 21.559 1.00 63.44 74 GLY A N 1
ATOM 541 C CA . GLY A 1 74 ? -15.313 10.180 22.293 1.00 63.44 74 GLY A CA 1
ATOM 542 C C . GLY A 1 74 ? -14.717 11.562 22.006 1.00 63.44 74 GLY A C 1
ATOM 543 O O . GLY A 1 74 ? -15.073 12.527 22.670 1.00 63.44 74 GLY A O 1
ATOM 544 N N . GLU A 1 75 ? -13.828 11.667 21.016 1.00 66.69 75 GLU A N 1
ATOM 545 C CA . GLU A 1 75 ? -13.327 12.934 20.486 1.00 66.69 75 GLU A CA 1
ATOM 546 C C . GLU A 1 75 ? -13.578 12.995 18.977 1.00 66.69 75 GLU A C 1
ATOM 548 O O . GLU A 1 75 ? -13.536 11.979 18.268 1.00 66.69 75 GLU A O 1
ATOM 553 N N . GLN A 1 76 ? -13.839 14.201 18.469 1.00 61.03 76 GLN A N 1
ATOM 554 C CA . GLN A 1 76 ? -13.893 14.410 17.028 1.00 61.03 76 GLN A CA 1
ATOM 555 C C . GLN A 1 76 ? -12.485 14.245 16.441 1.00 61.03 76 GLN A C 1
ATOM 557 O O . GLN A 1 76 ? -11.531 14.838 16.955 1.00 61.03 76 GLN A O 1
ATOM 562 N N . PRO A 1 77 ? -12.328 13.475 15.351 1.00 67.50 77 PRO A N 1
ATOM 563 C CA . PRO A 1 77 ? -11.054 13.364 14.660 1.00 67.50 77 PRO A CA 1
ATOM 564 C C . PRO A 1 77 ? -10.517 14.753 14.303 1.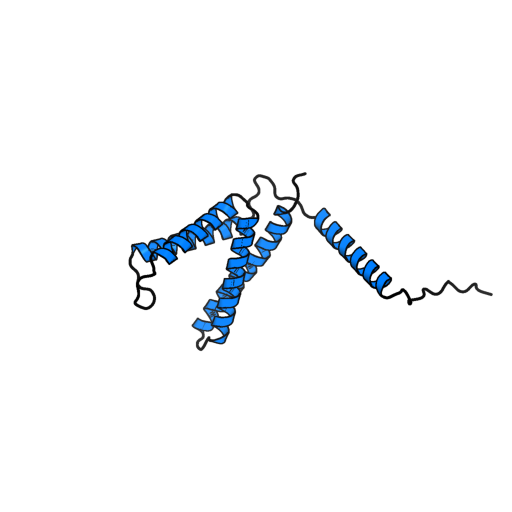00 67.50 77 PRO A C 1
ATOM 566 O O . PRO A 1 77 ? -11.210 15.540 13.656 1.00 67.50 77 PRO A O 1
ATOM 569 N N . GLY A 1 78 ? -9.277 15.055 14.699 1.00 77.88 78 GLY A N 1
ATOM 570 C CA . GLY A 1 78 ? -8.665 16.351 14.416 1.00 77.88 78 GLY A CA 1
ATOM 571 C C . GLY A 1 78 ? -8.702 16.659 12.918 1.00 77.88 78 GLY A C 1
ATOM 572 O O . GLY A 1 78 ? -8.113 15.931 12.116 1.00 77.88 78 GLY A O 1
ATOM 573 N N . THR A 1 79 ? -9.375 17.749 12.543 1.00 83.44 79 THR A N 1
ATOM 574 C CA . THR A 1 79 ? -9.635 18.128 11.143 1.00 83.44 79 THR A CA 1
ATOM 575 C C . THR A 1 79 ? -8.368 18.127 10.288 1.00 83.44 79 THR A C 1
ATOM 577 O O . THR A 1 79 ? -8.371 17.609 9.174 1.00 83.44 79 THR A O 1
ATOM 580 N N . LEU A 1 80 ? -7.251 18.631 10.828 1.00 86.31 80 LEU A N 1
ATOM 581 C CA . LEU A 1 80 ? -5.959 18.629 10.139 1.00 86.31 80 LEU A CA 1
ATOM 582 C C . LEU A 1 80 ? -5.498 17.204 9.784 1.00 86.31 80 LEU A C 1
ATOM 584 O O . LEU A 1 80 ? -5.060 16.962 8.663 1.00 86.31 80 LEU A O 1
ATOM 588 N N . GLY A 1 81 ? -5.619 16.256 10.718 1.00 86.75 81 GLY A N 1
ATOM 589 C CA . GLY A 1 81 ? -5.206 14.867 10.518 1.00 86.75 81 GLY A CA 1
ATOM 590 C C . GLY A 1 81 ? -6.037 14.170 9.444 1.00 86.75 81 GLY A C 1
ATOM 591 O O . GLY A 1 81 ? -5.473 13.529 8.556 1.00 86.75 81 GLY A O 1
ATOM 592 N N . VAL A 1 82 ? -7.360 14.360 9.470 1.00 87.75 82 VAL A N 1
ATOM 593 C CA . VAL A 1 82 ? -8.264 13.808 8.448 1.00 87.75 82 VAL A CA 1
ATOM 594 C C . VAL A 1 82 ? -7.943 14.382 7.073 1.00 87.75 82 VAL A C 1
ATOM 596 O O . VAL A 1 82 ? -7.805 13.623 6.113 1.00 87.75 82 VAL A O 1
ATOM 599 N N . VAL A 1 83 ? -7.791 15.705 6.965 1.00 89.81 83 VAL A N 1
ATOM 600 C CA . VAL A 1 83 ? -7.494 16.369 5.689 1.00 89.81 83 VAL A CA 1
ATOM 601 C C . VAL A 1 83 ? -6.155 15.889 5.133 1.00 89.81 83 VAL A C 1
ATOM 603 O O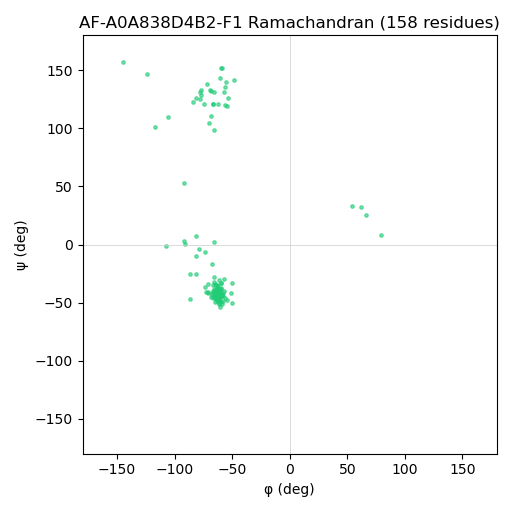 . VAL A 1 83 ? -6.091 15.490 3.969 1.00 89.81 83 VAL A O 1
ATOM 606 N N . LEU A 1 84 ? -5.102 15.851 5.956 1.00 92.38 84 LEU A N 1
ATOM 607 C CA . LEU A 1 84 ? -3.788 15.353 5.542 1.00 92.38 84 LEU A CA 1
ATOM 608 C C . LEU A 1 84 ? -3.853 13.894 5.084 1.00 92.38 84 LEU A C 1
ATOM 610 O O . LEU A 1 84 ? -3.304 13.557 4.033 1.00 92.38 84 LEU A O 1
ATOM 614 N N . PHE A 1 85 ? -4.556 13.039 5.829 1.00 90.06 85 PHE A N 1
ATOM 615 C CA . PHE A 1 85 ? -4.739 11.639 5.464 1.00 90.06 85 PHE A CA 1
ATOM 616 C C . PHE A 1 85 ? -5.489 1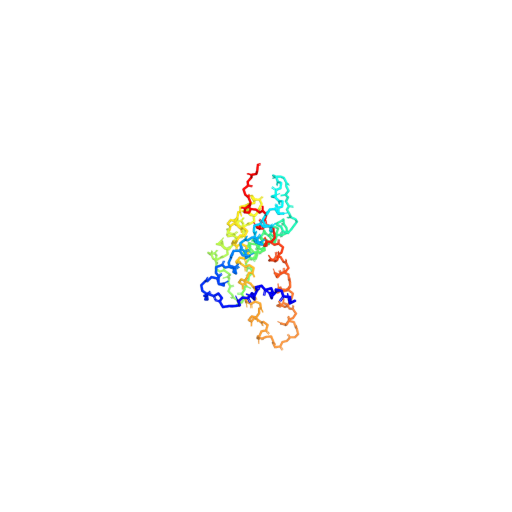1.493 4.134 1.00 90.06 85 PHE A C 1
ATOM 618 O O . PHE A 1 85 ? -5.042 10.760 3.251 1.00 90.06 85 PHE A O 1
ATOM 625 N N . CYS A 1 86 ? -6.586 12.230 3.944 1.00 91.25 86 CYS A N 1
ATOM 626 C CA . CYS A 1 86 ? -7.368 12.202 2.708 1.00 91.25 86 CYS A CA 1
ATOM 627 C C . CYS A 1 86 ? -6.545 12.672 1.503 1.00 91.25 86 CYS A C 1
ATOM 629 O O . CYS A 1 86 ? -6.577 12.027 0.451 1.00 91.25 86 CYS A O 1
ATOM 631 N N . VAL A 1 87 ? -5.776 13.755 1.652 1.00 93.00 87 VAL A N 1
ATOM 632 C CA . VAL A 1 87 ? -4.878 14.262 0.602 1.00 93.00 87 VAL A CA 1
ATOM 633 C C . VAL A 1 87 ? -3.804 13.229 0.270 1.00 93.00 87 VAL A C 1
ATOM 635 O O . VAL A 1 87 ? -3.592 12.930 -0.906 1.00 93.00 87 VAL A O 1
ATOM 638 N N . LEU A 1 88 ? -3.169 12.633 1.282 1.00 93.31 88 LEU A N 1
ATOM 639 C CA . LEU A 1 88 ? -2.147 11.602 1.101 1.00 93.31 88 LEU A CA 1
ATOM 640 C C . LEU A 1 88 ? -2.704 10.371 0.373 1.00 93.31 88 LEU A C 1
ATOM 642 O O . LEU A 1 88 ? -2.107 9.909 -0.602 1.00 93.31 88 LEU A O 1
ATOM 646 N N . MET A 1 89 ? -3.856 9.854 0.809 1.00 92.69 89 MET A N 1
ATOM 647 C CA . MET A 1 89 ? -4.495 8.684 0.199 1.00 92.69 89 MET A CA 1
ATOM 648 C C . MET A 1 89 ? -4.950 8.969 -1.236 1.00 92.69 89 MET A C 1
ATOM 650 O O . MET A 1 89 ? -4.743 8.144 -2.127 1.00 92.69 89 MET A O 1
ATOM 654 N N . SER A 1 90 ? -5.491 10.161 -1.492 1.00 90.19 90 SER A N 1
ATOM 655 C CA . SER A 1 90 ? -5.878 10.590 -2.842 1.00 90.19 90 SER A CA 1
ATOM 656 C C . SER A 1 90 ? -4.657 10.720 -3.754 1.00 90.19 90 SER A C 1
ATOM 658 O O . SER A 1 90 ? -4.668 10.236 -4.887 1.00 90.19 90 SER A O 1
ATOM 660 N N . ALA A 1 91 ? -3.564 11.305 -3.254 1.00 91.88 91 ALA A N 1
ATOM 661 C CA . ALA A 1 91 ? -2.302 11.397 -3.980 1.00 91.88 91 ALA A CA 1
ATOM 662 C C . ALA A 1 91 ? -1.721 10.007 -4.292 1.00 91.88 91 ALA A C 1
ATOM 664 O O . ALA A 1 91 ? -1.240 9.785 -5.407 1.00 91.88 91 ALA A O 1
ATOM 665 N N . ALA A 1 92 ? -1.813 9.055 -3.358 1.00 90.19 92 ALA A N 1
ATOM 666 C CA . ALA A 1 92 ? -1.407 7.669 -3.579 1.00 90.19 92 ALA A CA 1
ATOM 667 C C . ALA A 1 92 ? -2.270 6.986 -4.655 1.00 90.19 92 ALA A C 1
ATOM 669 O O . ALA A 1 92 ? -1.720 6.385 -5.581 1.00 90.19 92 ALA A O 1
ATOM 670 N N . ALA A 1 93 ? -3.598 7.135 -4.595 1.00 90.56 93 ALA A N 1
ATOM 671 C CA . ALA A 1 93 ? -4.525 6.587 -5.587 1.00 90.56 93 ALA A CA 1
ATOM 672 C C . ALA A 1 93 ? -4.244 7.135 -6.999 1.00 90.56 93 ALA A C 1
ATOM 674 O O . ALA A 1 93 ? -4.055 6.366 -7.946 1.00 90.56 93 ALA A O 1
ATOM 675 N N . ILE A 1 94 ? -4.120 8.460 -7.134 1.00 90.50 9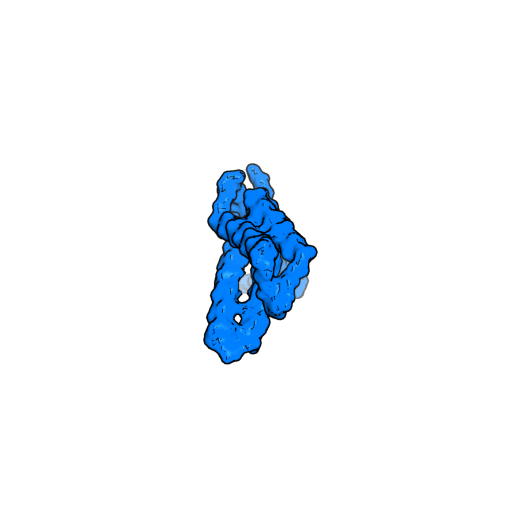4 ILE A N 1
ATOM 676 C CA . ILE A 1 94 ? -3.799 9.128 -8.405 1.00 90.50 94 ILE A CA 1
ATOM 677 C C . ILE A 1 94 ? -2.402 8.723 -8.892 1.00 90.50 94 ILE A C 1
ATOM 679 O O . ILE A 1 94 ? -2.193 8.474 -10.082 1.00 90.50 94 ILE A O 1
ATOM 683 N N . GLY A 1 95 ? -1.428 8.643 -7.987 1.00 87.06 95 GLY A N 1
ATOM 684 C CA . GLY A 1 95 ? -0.059 8.258 -8.307 1.00 87.06 95 GLY A CA 1
ATOM 685 C C . GLY A 1 95 ? 0.047 6.822 -8.823 1.00 87.06 95 GLY A C 1
ATOM 686 O O . GLY A 1 95 ? 0.730 6.585 -9.824 1.00 87.06 95 GLY A O 1
ATOM 687 N N . MET A 1 96 ? -0.675 5.886 -8.203 1.00 88.69 96 MET A N 1
ATOM 688 C CA . MET A 1 96 ? -0.786 4.502 -8.671 1.00 88.69 96 MET A CA 1
ATOM 689 C C . MET A 1 96 ? -1.510 4.419 -10.019 1.00 88.69 96 MET A C 1
ATOM 691 O O . MET A 1 96 ? -1.042 3.714 -10.913 1.00 88.69 96 MET A O 1
ATOM 695 N N . TRP A 1 97 ? -2.577 5.200 -10.222 1.00 85.50 97 TRP A N 1
ATOM 696 C CA . TRP A 1 97 ? -3.280 5.279 -11.509 1.00 85.50 97 TRP A CA 1
ATOM 697 C C . TRP A 1 97 ? -2.378 5.777 -12.646 1.00 85.50 97 TRP A C 1
ATOM 699 O O . TRP A 1 97 ? -2.413 5.256 -13.760 1.00 85.50 97 TRP A O 1
ATOM 709 N N . ARG A 1 98 ? -1.505 6.746 -12.349 1.00 85.75 98 ARG A N 1
ATOM 710 C CA . ARG A 1 98 ? -0.494 7.279 -13.280 1.00 85.75 98 ARG A CA 1
ATOM 711 C C . ARG A 1 98 ? 0.764 6.410 -13.380 1.00 85.75 98 ARG A C 1
ATOM 713 O O . ARG A 1 98 ? 1.729 6.846 -14.002 1.00 85.75 98 ARG A O 1
ATOM 720 N N . LYS A 1 99 ? 0.780 5.216 -12.771 1.00 83.19 99 LYS A N 1
ATOM 721 C CA . LYS A 1 99 ? 1.920 4.282 -12.772 1.00 83.19 99 LYS A CA 1
ATOM 722 C C . LYS A 1 99 ? 3.229 4.928 -12.284 1.00 83.19 99 LYS A C 1
ATOM 724 O O . LYS A 1 99 ? 4.307 4.580 -12.755 1.00 83.19 99 LYS A O 1
ATOM 729 N N . ARG A 1 100 ? 3.161 5.882 -11.344 1.00 84.38 100 ARG A N 1
ATOM 730 C CA . ARG A 1 100 ? 4.357 6.540 -10.789 1.00 84.38 100 ARG A CA 1
ATOM 731 C C . ARG A 1 100 ? 5.037 5.634 -9.765 1.00 84.38 100 ARG A C 1
ATOM 733 O O . ARG A 1 100 ? 4.425 5.263 -8.767 1.00 84.38 100 ARG A O 1
ATOM 740 N N . TYR A 1 101 ? 6.326 5.368 -9.973 1.00 83.69 101 TYR A N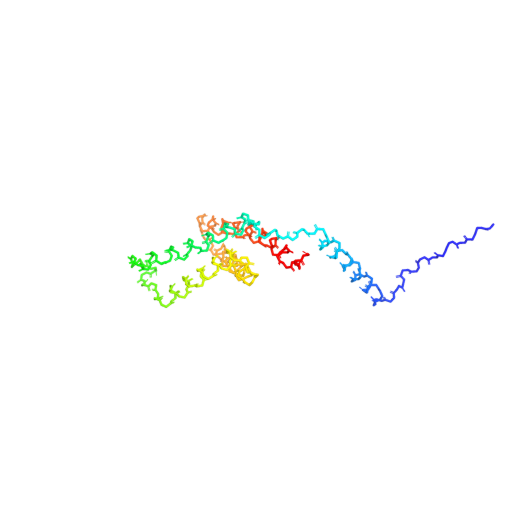 1
ATOM 741 C CA . TYR A 1 101 ? 7.155 4.541 -9.088 1.00 83.69 101 TYR A CA 1
ATOM 742 C C . TYR A 1 101 ? 7.061 4.953 -7.609 1.00 83.69 101 TYR A C 1
ATOM 744 O O . TYR A 1 101 ? 6.746 4.134 -6.750 1.00 83.69 101 TYR A O 1
ATOM 752 N N . TRP A 1 102 ? 7.239 6.246 -7.327 1.00 86.88 102 TRP A N 1
ATOM 753 C CA . TRP A 1 102 ? 7.208 6.796 -5.968 1.00 86.88 102 TRP A CA 1
ATOM 754 C C . TRP A 1 102 ? 5.879 6.573 -5.239 1.00 86.88 102 TRP A C 1
ATOM 756 O O . TRP A 1 102 ? 5.873 6.362 -4.032 1.00 86.88 102 TRP A O 1
ATOM 766 N N . ALA A 1 103 ? 4.755 6.572 -5.960 1.00 89.75 103 ALA A N 1
ATOM 767 C CA . ALA A 1 103 ? 3.443 6.345 -5.359 1.00 89.75 103 ALA A CA 1
ATOM 768 C C . ALA A 1 103 ? 3.247 4.879 -4.962 1.00 89.75 103 ALA A C 1
ATOM 770 O O . ALA A 1 103 ? 2.734 4.592 -3.884 1.00 89.75 103 ALA A O 1
ATOM 771 N N . VAL A 1 104 ? 3.704 3.952 -5.809 1.00 88.12 104 VAL A N 1
ATOM 772 C CA . VAL A 1 104 ? 3.680 2.514 -5.508 1.00 88.12 104 VAL A CA 1
ATOM 773 C C . VAL A 1 104 ? 4.595 2.198 -4.325 1.00 88.12 104 VAL A C 1
ATOM 775 O O . VAL A 1 104 ? 4.214 1.418 -3.455 1.00 88.12 104 VAL A O 1
ATOM 778 N N . LEU A 1 105 ? 5.772 2.829 -4.265 1.00 90.50 105 LEU A N 1
ATOM 779 C CA . LEU A 1 105 ? 6.706 2.678 -3.151 1.00 90.50 105 LEU A CA 1
ATOM 780 C C . LEU A 1 105 ? 6.120 3.227 -1.841 1.00 90.50 105 LEU A C 1
ATOM 782 O O . LEU A 1 105 ? 6.163 2.546 -0.820 1.00 90.50 105 LEU A O 1
ATOM 786 N N . GLY A 1 106 ? 5.514 4.419 -1.876 1.00 92.00 106 GLY A N 1
ATOM 787 C CA . GLY A 1 106 ? 4.836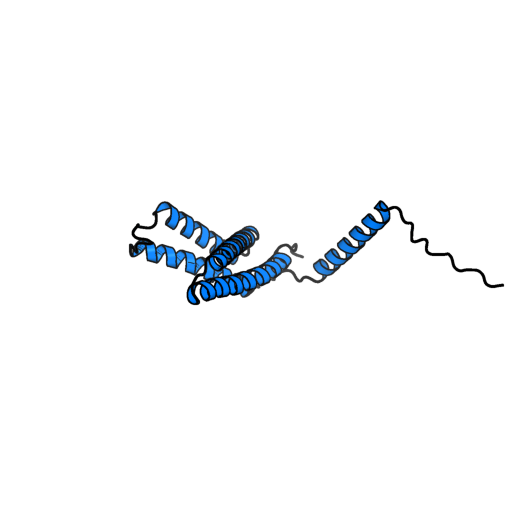 5.001 -0.715 1.00 92.00 106 GLY A CA 1
ATOM 788 C C . GLY A 1 106 ? 3.677 4.136 -0.213 1.00 92.00 106 GLY A C 1
ATOM 789 O O . GLY A 1 106 ? 3.554 3.901 0.985 1.00 92.00 106 GLY A O 1
ATOM 790 N N . TRP A 1 107 ? 2.867 3.582 -1.120 1.00 93.56 107 TRP A N 1
ATOM 791 C CA . TRP A 1 107 ? 1.792 2.656 -0.755 1.00 93.56 107 TRP A CA 1
ATOM 792 C C . TRP A 1 107 ? 2.318 1.344 -0.156 1.00 93.56 107 TRP A C 1
ATOM 794 O O . TRP A 1 107 ? 1.775 0.857 0.833 1.00 93.56 107 TRP A O 1
ATOM 804 N N . GLN A 1 108 ? 3.409 0.791 -0.696 1.00 93.19 108 GLN A N 1
ATOM 805 C CA . GLN A 1 108 ? 4.081 -0.367 -0.097 1.00 93.19 108 GLN A CA 1
ATOM 806 C C . GLN A 1 108 ? 4.604 -0.063 1.311 1.00 93.19 108 GLN A C 1
ATOM 808 O O . GLN A 1 108 ? 4.454 -0.900 2.198 1.00 93.19 108 GLN A O 1
ATOM 813 N N . ALA A 1 109 ? 5.167 1.126 1.536 1.00 94.25 109 ALA A N 1
ATOM 814 C CA . ALA A 1 109 ? 5.608 1.545 2.863 1.00 94.25 109 ALA A CA 1
ATOM 815 C C . ALA A 1 109 ? 4.433 1.602 3.851 1.00 94.25 109 ALA A C 1
ATOM 817 O O . ALA A 1 109 ? 4.540 1.073 4.955 1.00 94.25 109 ALA A O 1
ATOM 818 N N . LEU A 1 110 ? 3.290 2.159 3.435 1.00 93.81 110 LEU A N 1
ATOM 819 C CA . LEU A 1 110 ? 2.074 2.175 4.254 1.00 93.81 110 LEU A CA 1
ATOM 820 C C . LEU A 1 110 ? 1.585 0.760 4.577 1.00 93.81 110 LEU A C 1
ATOM 822 O O . LEU A 1 110 ? 1.326 0.472 5.741 1.00 93.81 110 LEU A O 1
ATOM 826 N N . LEU A 1 111 ? 1.532 -0.142 3.590 1.00 93.62 111 LEU A N 1
ATOM 827 C CA . LEU A 1 111 ? 1.175 -1.547 3.818 1.00 93.62 111 LEU A CA 1
ATOM 828 C C . LEU A 1 111 ? 2.115 -2.218 4.827 1.00 93.62 111 LEU A C 1
ATOM 830 O O . LEU A 1 111 ? 1.645 -2.914 5.723 1.00 93.62 111 LEU A O 1
ATOM 834 N N . ALA A 1 112 ? 3.426 -1.996 4.710 1.00 94.75 112 ALA A N 1
ATOM 835 C CA . ALA A 1 112 ? 4.408 -2.560 5.631 1.00 94.75 112 ALA A CA 1
ATOM 836 C C . ALA A 1 112 ? 4.212 -2.034 7.062 1.00 94.75 112 ALA A C 1
ATOM 838 O O . ALA A 1 112 ? 4.196 -2.821 8.008 1.00 94.75 112 ALA A O 1
ATOM 839 N N . VAL A 1 113 ? 3.987 -0.727 7.227 1.00 95.75 113 VAL A N 1
ATOM 840 C CA . VAL A 1 113 ? 3.671 -0.130 8.534 1.00 95.75 113 VAL A CA 1
ATOM 841 C C . VAL A 1 113 ? 2.375 -0.716 9.098 1.00 95.75 113 VAL A C 1
ATOM 843 O O . VAL A 1 113 ? 2.346 -1.120 10.260 1.00 95.75 113 VAL A O 1
ATOM 846 N N . SER A 1 114 ? 1.323 -0.842 8.284 1.00 92.88 114 SER A N 1
ATOM 847 C CA . SER A 1 114 ? 0.066 -1.477 8.698 1.00 92.88 114 SER A CA 1
ATOM 848 C C . SER A 1 114 ? 0.265 -2.928 9.136 1.00 92.88 114 SER A C 1
ATOM 850 O O . SER A 1 114 ? -0.342 -3.346 10.118 1.00 92.88 114 SER A O 1
ATOM 852 N N . MET A 1 115 ? 1.138 -3.686 8.467 1.00 95.25 115 MET A N 1
ATOM 853 C CA . MET A 1 115 ? 1.480 -5.050 8.879 1.00 95.25 115 MET A CA 1
ATOM 854 C C . MET A 1 115 ? 2.195 -5.082 10.231 1.00 95.25 115 MET A C 1
ATOM 856 O O . MET A 1 115 ? 1.856 -5.920 11.062 1.00 95.25 115 MET A O 1
ATOM 860 N N . VAL A 1 116 ? 3.135 -4.167 10.488 1.00 96.50 116 VAL A N 1
ATOM 861 C CA . VAL A 1 116 ? 3.795 -4.064 11.802 1.00 96.50 116 VAL A CA 1
ATOM 862 C C . VAL A 1 116 ? 2.772 -3.751 12.893 1.00 96.50 116 VAL A C 1
ATOM 864 O O . VAL A 1 116 ? 2.746 -4.427 13.918 1.00 96.50 116 VAL A O 1
ATOM 867 N N . VAL A 1 117 ? 1.883 -2.781 12.663 1.00 94.50 117 VAL A N 1
ATOM 868 C CA . VAL A 1 117 ? 0.818 -2.431 13.619 1.00 94.50 117 VAL A CA 1
ATOM 869 C C . VAL A 1 117 ? -0.133 -3.608 13.848 1.00 94.50 117 VAL A C 1
ATOM 871 O O . VAL A 1 117 ? -0.463 -3.902 14.994 1.00 94.50 117 VAL A O 1
ATOM 874 N N . ALA A 1 118 ? -0.541 -4.318 12.794 1.00 92.81 118 ALA A N 1
ATOM 875 C CA . ALA A 1 118 ? -1.388 -5.503 12.913 1.00 92.81 118 ALA A CA 1
ATOM 876 C C . ALA A 1 118 ? -0.689 -6.616 13.708 1.00 92.81 118 ALA A C 1
ATOM 878 O O . ALA A 1 118 ? -1.290 -7.207 14.600 1.00 92.81 118 ALA A O 1
ATOM 879 N N . PHE A 1 119 ? 0.595 -6.858 13.454 1.00 93.94 119 PHE A N 1
ATOM 880 C CA . PHE A 1 119 ? 1.381 -7.820 14.219 1.00 93.94 119 PHE A CA 1
ATOM 881 C C . PHE A 1 119 ? 1.471 -7.441 15.706 1.00 93.94 119 PHE A C 1
ATOM 883 O O . PHE A 1 119 ? 1.226 -8.279 16.569 1.00 93.94 119 PHE A O 1
ATOM 890 N N . LEU A 1 120 ? 1.735 -6.170 16.024 1.00 94.06 120 LEU A N 1
ATOM 891 C CA . LEU A 1 120 ? 1.731 -5.685 17.409 1.00 94.06 120 LEU A CA 1
ATOM 892 C C . LEU A 1 120 ? 0.343 -5.792 18.059 1.00 94.06 120 LEU A C 1
ATOM 894 O O . LEU A 1 120 ? 0.238 -6.142 19.233 1.00 94.06 120 LEU A O 1
ATOM 898 N N . SER A 1 121 ? -0.723 -5.528 17.300 1.00 90.62 121 SER A N 1
ATOM 899 C CA . SER A 1 121 ? -2.102 -5.707 17.762 1.00 90.62 121 SER A CA 1
ATOM 900 C C . SER A 1 121 ? -2.417 -7.172 18.060 1.00 90.62 121 SER A C 1
ATOM 902 O O . SER A 1 121 ? -3.169 -7.447 18.991 1.00 90.62 121 SER A O 1
ATOM 904 N N . LEU A 1 122 ? -1.843 -8.105 17.297 1.00 91.25 122 LEU A N 1
ATOM 905 C CA . LEU A 1 122 ? -2.005 -9.539 17.512 1.00 91.25 122 LEU A CA 1
ATOM 906 C C . LEU A 1 122 ? -1.350 -9.993 18.826 1.00 91.25 122 LEU A C 1
ATOM 908 O O . LEU A 1 122 ? -1.907 -10.841 19.514 1.00 91.25 122 LEU A O 1
ATOM 912 N N . LEU A 1 123 ? -0.219 -9.394 19.219 1.00 92.25 123 LEU A N 1
ATOM 913 C CA . LEU A 1 123 ? 0.429 -9.676 20.510 1.00 92.25 123 LEU A CA 1
ATOM 914 C C . LEU A 1 123 ? -0.418 -9.238 21.715 1.00 92.25 123 LEU A C 1
ATOM 916 O O . LEU A 1 123 ? -0.304 -9.822 22.788 1.00 92.25 123 LEU A O 1
ATOM 920 N N . GLN A 1 124 ? -1.268 -8.224 21.542 1.00 89.94 124 GLN A N 1
ATOM 921 C CA . GLN A 1 124 ? -2.196 -7.745 22.574 1.00 89.94 124 GLN A CA 1
ATOM 922 C C . GLN A 1 124 ? -3.569 -8.430 22.514 1.00 89.94 124 GLN A C 1
ATOM 924 O O . GLN A 1 124 ? -4.465 -8.091 23.289 1.00 89.94 124 GLN A O 1
ATOM 929 N N . ALA A 1 125 ? -3.778 -9.363 21.583 1.00 84.50 125 ALA A N 1
ATOM 930 C CA . ALA A 1 125 ? -5.087 -9.948 21.353 1.00 84.50 125 ALA A CA 1
ATOM 931 C C . ALA A 1 125 ? -5.506 -10.858 22.518 1.00 84.50 125 ALA A C 1
ATOM 933 O O . ALA A 1 125 ? -5.062 -11.995 22.637 1.00 84.50 125 ALA A O 1
ATOM 934 N N . ALA A 1 126 ? -6.418 -10.365 23.355 1.00 86.12 126 ALA A N 1
ATOM 935 C CA . ALA A 1 126 ? -7.013 -11.126 24.457 1.00 86.12 126 ALA A CA 1
ATOM 936 C C . ALA A 1 126 ? -8.319 -11.851 24.066 1.00 86.12 126 ALA A C 1
ATOM 938 O O . ALA A 1 126 ? -8.978 -12.451 24.911 1.00 86.12 126 ALA A O 1
ATOM 939 N N . SER A 1 127 ? -8.739 -11.772 22.798 1.00 88.38 127 SER A N 1
ATOM 940 C CA . SER A 1 127 ? -10.003 -12.339 22.318 1.00 88.38 127 SER A CA 1
ATOM 941 C C . SER A 1 127 ? -9.893 -12.882 20.895 1.00 88.38 127 SER A C 1
ATOM 943 O O . SER A 1 127 ? -9.050 -12.447 20.112 1.00 88.38 127 SER A O 1
ATOM 945 N N . LEU A 1 128 ? -10.790 -13.808 20.535 1.00 83.62 128 LEU A N 1
ATOM 946 C CA . LEU A 1 128 ? -10.813 -14.417 19.199 1.00 83.62 128 LEU A CA 1
ATOM 947 C C . LEU A 1 128 ? -10.979 -13.363 18.092 1.00 83.62 128 LEU A C 1
ATOM 949 O O . LEU A 1 128 ? -10.288 -13.408 17.079 1.00 83.62 128 LEU A O 1
ATOM 953 N N . LEU A 1 129 ? -11.853 -12.375 18.304 1.00 81.44 129 LEU A N 1
ATOM 954 C CA . LEU A 1 129 ? -12.045 -11.266 17.363 1.00 81.44 129 LEU A CA 1
ATOM 955 C C . LEU A 1 129 ? -10.785 -10.402 17.226 1.00 81.44 129 LEU A C 1
ATOM 957 O O . LEU A 1 129 ? -10.428 -10.022 16.109 1.00 81.44 129 LEU A O 1
ATOM 961 N N . ALA A 1 130 ? -10.082 -10.147 18.334 1.00 84.44 130 ALA A N 1
ATOM 962 C CA . ALA A 1 130 ? -8.818 -9.415 18.325 1.00 84.44 130 ALA A CA 1
ATOM 963 C C . ALA A 1 130 ? -7.680 -10.187 17.634 1.00 84.44 130 ALA A C 1
ATOM 965 O O . ALA A 1 130 ? -6.696 -9.570 17.248 1.00 84.44 130 ALA A O 1
ATOM 966 N N . VAL A 1 131 ? -7.814 -11.503 17.438 1.00 89.44 131 VAL A N 1
ATOM 967 C CA . VAL A 1 131 ? -6.886 -12.322 16.639 1.00 89.44 131 VAL A CA 1
ATOM 968 C C . VAL A 1 131 ? -7.270 -12.311 15.160 1.00 89.44 131 VAL A C 1
ATOM 970 O O . VAL A 1 131 ? -6.419 -12.105 14.294 1.00 89.44 131 VAL A O 1
ATOM 973 N N . VAL A 1 132 ? -8.555 -12.514 14.854 1.00 93.88 132 VAL A N 1
ATOM 974 C CA . VAL A 1 132 ? -9.037 -12.655 13.470 1.00 93.88 132 VAL A CA 1
ATOM 975 C C . VAL A 1 132 ? -8.778 -11.389 12.659 1.00 93.88 132 VAL A C 1
ATOM 977 O O . VAL A 1 132 ? -8.278 -11.479 11.538 1.00 93.88 132 VAL A O 1
ATOM 980 N N . VAL A 1 133 ? -9.072 -10.210 13.216 1.00 91.69 133 VAL A N 1
ATOM 981 C CA . VAL A 1 133 ? -8.925 -8.943 12.484 1.00 91.69 133 VAL A CA 1
ATOM 982 C C . VAL A 1 133 ? -7.467 -8.701 12.051 1.00 91.69 133 VAL A C 1
ATOM 984 O O . VAL A 1 133 ? -7.240 -8.542 10.849 1.00 91.69 133 VAL A O 1
ATOM 987 N N . PRO A 1 134 ? -6.454 -8.744 12.940 1.00 92.00 134 PRO A N 1
ATOM 988 C CA . PRO A 1 134 ? -5.059 -8.610 12.530 1.00 92.00 134 PRO A CA 1
ATOM 989 C C . PRO A 1 134 ? -4.583 -9.678 11.547 1.00 92.00 134 PRO A C 1
ATOM 991 O O . PRO A 1 134 ? -3.830 -9.355 10.632 1.00 92.00 134 PRO A O 1
ATOM 994 N N . VAL A 1 135 ? -5.022 -10.933 11.688 1.00 95.12 135 VAL A N 1
ATOM 995 C CA . VAL A 1 135 ? -4.653 -12.011 10.752 1.00 95.12 135 VAL A CA 1
ATOM 996 C C . VAL A 1 135 ? -5.189 -11.726 9.346 1.00 95.12 135 VAL A C 1
ATOM 998 O O . VAL A 1 135 ? -4.459 -11.869 8.360 1.00 95.12 135 VAL A O 1
ATOM 1001 N N . VAL A 1 136 ? -6.436 -11.263 9.232 1.00 95.25 136 VAL A N 1
ATOM 1002 C CA . VAL A 1 136 ? -7.009 -10.835 7.947 1.00 95.25 136 VAL A CA 1
ATOM 1003 C C . VAL A 1 136 ? -6.219 -9.658 7.369 1.00 95.25 136 VAL A C 1
ATOM 1005 O O . VAL A 1 136 ? -5.864 -9.674 6.192 1.00 95.25 136 VAL A O 1
ATOM 1008 N N . VAL A 1 137 ? -5.864 -8.665 8.188 1.00 93.38 137 VAL A N 1
ATOM 1009 C CA . VAL A 1 137 ? -5.055 -7.523 7.732 1.00 93.38 137 VAL A CA 1
ATOM 1010 C C . VAL A 1 137 ? -3.682 -7.983 7.232 1.00 93.38 137 VAL A C 1
ATOM 1012 O O . VAL A 1 137 ? -3.283 -7.619 6.128 1.00 93.38 137 VAL A O 1
ATOM 1015 N N . LEU A 1 138 ? -2.976 -8.830 7.986 1.00 95.31 138 LEU A N 1
ATOM 1016 C CA . LEU A 1 138 ? -1.659 -9.353 7.611 1.00 95.31 138 LEU A CA 1
ATOM 1017 C C . LEU A 1 138 ? -1.699 -10.134 6.296 1.00 95.31 138 LEU A C 1
ATOM 1019 O O . LEU A 1 138 ? -0.824 -9.957 5.447 1.00 95.31 138 LEU A O 1
ATOM 1023 N N . THR A 1 139 ? -2.714 -10.976 6.109 1.00 95.56 139 THR A N 1
ATOM 1024 C CA . THR A 1 139 ? -2.861 -11.781 4.889 1.00 95.56 139 THR A CA 1
ATOM 1025 C C . THR A 1 139 ? -3.184 -10.917 3.670 1.00 95.56 139 THR A C 1
ATOM 1027 O O . THR A 1 139 ? -2.533 -11.068 2.632 1.00 95.56 139 THR A O 1
ATOM 1030 N N . VAL A 1 140 ? -4.112 -9.962 3.788 1.00 93.06 140 VAL A N 1
ATOM 1031 C CA . VAL A 1 140 ? -4.466 -9.036 2.698 1.00 93.06 140 VAL A CA 1
ATOM 1032 C C . VAL A 1 140 ? -3.291 -8.120 2.345 1.00 93.06 140 VAL A C 1
ATOM 1034 O O . VAL A 1 140 ? -2.923 -8.017 1.170 1.00 93.06 140 VAL A O 1
ATOM 1037 N N . CYS A 1 141 ? -2.665 -7.490 3.344 1.00 91.69 141 CYS A N 1
ATOM 1038 C CA . CYS A 1 141 ? -1.516 -6.612 3.137 1.00 91.69 141 CYS A CA 1
ATOM 1039 C C . CYS A 1 141 ? -0.327 -7.380 2.560 1.00 91.69 141 CYS A C 1
ATOM 1041 O O . CYS A 1 141 ? 0.253 -6.927 1.577 1.00 91.69 141 CYS A O 1
ATOM 1043 N N . GLY A 1 142 ? -0.001 -8.556 3.103 1.00 92.69 142 GLY A N 1
ATOM 1044 C CA . GLY A 1 142 ? 1.100 -9.387 2.615 1.00 92.69 142 GLY A CA 1
ATOM 1045 C C . GLY A 1 142 ? 0.899 -9.839 1.167 1.00 92.69 142 GLY A C 1
ATOM 1046 O O . GLY A 1 142 ? 1.819 -9.743 0.349 1.00 92.69 142 GLY A O 1
ATOM 1047 N N . TRP A 1 143 ? -0.319 -10.256 0.810 1.00 95.38 143 TRP A N 1
ATOM 1048 C CA . TRP A 1 143 ? -0.649 -10.629 -0.567 1.00 95.38 143 TRP A CA 1
ATOM 1049 C C . TRP A 1 143 ? -0.529 -9.443 -1.536 1.00 95.38 143 TRP A C 1
ATOM 1051 O O . TRP A 1 143 ? 0.101 -9.572 -2.595 1.00 95.38 143 TRP A O 1
ATOM 1061 N N . LEU A 1 144 ? -1.081 -8.278 -1.174 1.00 90.25 144 LEU A N 1
ATOM 1062 C CA . LEU A 1 144 ? -0.974 -7.057 -1.981 1.00 90.25 144 LEU A CA 1
ATOM 1063 C C . LEU A 1 144 ? 0.482 -6.608 -2.128 1.00 90.25 144 LEU A C 1
ATOM 1065 O O . LEU A 1 144 ? 0.924 -6.312 -3.239 1.00 90.25 144 LEU A O 1
ATOM 1069 N N . PHE A 1 145 ? 1.240 -6.611 -1.035 1.00 91.50 145 PHE A N 1
ATOM 1070 C CA . PHE A 1 145 ? 2.647 -6.227 -1.002 1.00 91.50 145 PHE A CA 1
ATOM 1071 C C . PHE A 1 145 ? 3.479 -7.086 -1.962 1.00 91.50 145 PHE A C 1
ATOM 1073 O O . PHE A 1 145 ? 4.177 -6.556 -2.830 1.00 91.50 145 PHE A O 1
ATOM 1080 N N . TRP A 1 146 ? 3.313 -8.412 -1.910 1.00 91.19 146 TRP A N 1
ATOM 1081 C CA . TRP A 1 146 ? 3.989 -9.335 -2.825 1.00 91.19 146 TRP A CA 1
ATOM 1082 C C . TRP A 1 146 ? 3.645 -9.073 -4.296 1.00 91.19 146 TRP A C 1
ATOM 1084 O O . TRP A 1 146 ? 4.521 -9.069 -5.170 1.00 91.19 146 TRP A O 1
ATOM 1094 N N . LYS A 1 147 ? 2.364 -8.832 -4.599 1.00 91.12 147 LYS A N 1
ATOM 1095 C CA . LYS A 1 147 ? 1.930 -8.508 -5.963 1.00 91.12 147 LYS A CA 1
ATOM 1096 C C . LYS A 1 147 ? 2.514 -7.179 -6.443 1.00 91.12 147 LYS A C 1
ATOM 1098 O O . LYS A 1 147 ? 2.931 -7.099 -7.598 1.00 91.12 147 LYS A O 1
ATOM 1103 N N . LEU A 1 148 ? 2.582 -6.166 -5.583 1.00 87.56 148 LEU A N 1
ATOM 1104 C CA . LEU A 1 148 ? 3.121 -4.854 -5.934 1.00 87.56 148 LEU A CA 1
ATOM 1105 C C . LEU A 1 148 ? 4.637 -4.862 -6.130 1.00 87.56 148 LEU A C 1
ATOM 1107 O O . LEU A 1 148 ? 5.101 -4.190 -7.048 1.00 87.56 148 LEU A O 1
ATOM 1111 N N . ILE A 1 149 ? 5.398 -5.670 -5.383 1.00 88.44 149 ILE A N 1
ATOM 1112 C CA . ILE A 1 149 ? 6.836 -5.869 -5.647 1.00 88.44 149 ILE A CA 1
ATOM 1113 C C . ILE A 1 149 ? 7.054 -6.355 -7.085 1.00 88.44 149 ILE A C 1
ATOM 1115 O O . ILE A 1 149 ? 7.887 -5.807 -7.808 1.00 88.44 149 ILE A O 1
ATOM 1119 N N . ARG A 1 150 ? 6.264 -7.337 -7.541 1.00 85.12 150 ARG A N 1
ATOM 1120 C CA . ARG A 1 150 ? 6.350 -7.846 -8.923 1.00 85.12 150 ARG A CA 1
ATOM 1121 C C . ARG A 1 150 ? 5.939 -6.811 -9.970 1.00 85.12 150 ARG A C 1
ATOM 1123 O O . ARG A 1 150 ? 6.451 -6.825 -11.084 1.00 85.12 150 ARG A O 1
ATOM 1130 N N . VAL A 1 151 ? 4.996 -5.927 -9.647 1.00 85.50 151 VAL A N 1
ATOM 1131 C CA . VAL A 1 151 ? 4.655 -4.800 -10.529 1.00 85.50 151 VAL A CA 1
ATOM 1132 C C . VAL A 1 151 ? 5.824 -3.820 -10.589 1.00 85.50 151 VAL A C 1
ATOM 1134 O O . VAL A 1 151 ? 6.202 -3.383 -11.671 1.00 85.50 151 VAL A O 1
ATOM 1137 N N . MET A 1 152 ? 6.439 -3.526 -9.446 1.00 83.81 152 MET A N 1
ATOM 1138 C CA . MET A 1 152 ? 7.546 -2.586 -9.325 1.00 83.81 152 MET A CA 1
ATOM 1139 C C . MET A 1 152 ? 8.786 -3.047 -10.095 1.00 83.81 152 MET A C 1
ATOM 1141 O O . MET A 1 152 ? 9.379 -2.246 -10.816 1.00 83.81 152 MET A O 1
ATOM 1145 N N . SER A 1 153 ? 9.122 -4.339 -10.039 1.00 81.56 153 SER A N 1
ATOM 1146 C CA . SER A 1 153 ? 10.245 -4.898 -10.803 1.00 81.56 153 SER A CA 1
ATOM 1147 C C . SER A 1 153 ? 10.066 -4.749 -12.317 1.00 81.56 153 SER A C 1
ATOM 1149 O O . SER A 1 153 ? 11.046 -4.597 -13.040 1.00 81.56 153 SER A O 1
ATOM 1151 N N . ARG A 1 154 ? 8.819 -4.758 -12.808 1.00 81.94 154 ARG A N 1
ATOM 1152 C CA . ARG A 1 154 ? 8.493 -4.517 -14.224 1.00 81.94 154 ARG A CA 1
ATOM 1153 C C . ARG A 1 154 ? 8.456 -3.028 -14.581 1.00 81.94 154 ARG A C 1
ATOM 1155 O O . ARG A 1 154 ? 8.631 -2.683 -15.744 1.00 81.94 154 ARG A O 1
ATOM 1162 N N . LEU A 1 155 ? 8.196 -2.161 -13.601 1.00 78.75 155 LEU A N 1
ATOM 1163 C CA . LEU A 1 155 ? 8.031 -0.713 -13.769 1.00 78.75 155 LEU A CA 1
ATOM 1164 C C . LEU A 1 155 ? 9.370 0.042 -13.703 1.00 78.75 155 LEU A C 1
ATOM 1166 O O . LEU A 1 155 ? 9.496 1.103 -14.298 1.00 78.75 155 LEU A O 1
ATOM 1170 N N . GLN A 1 156 ? 10.376 -0.526 -13.027 1.00 75.38 156 GLN A N 1
ATOM 1171 C CA . GLN A 1 156 ? 11.761 -0.030 -13.018 1.00 75.38 156 GLN A CA 1
ATOM 1172 C C . GLN A 1 156 ? 12.516 -0.293 -14.336 1.00 75.38 156 GLN A C 1
ATOM 1174 O O . GLN A 1 156 ? 13.654 0.146 -14.489 1.00 75.38 156 GLN A O 1
ATOM 1179 N N . MET A 1 157 ? 11.925 -1.030 -15.280 1.00 70.50 157 MET A N 1
ATOM 1180 C CA . MET A 1 157 ? 12.598 -1.372 -16.531 1.00 70.50 157 MET A CA 1
ATOM 1181 C C . MET A 1 157 ? 12.587 -0.192 -17.505 1.00 70.50 157 MET A C 1
ATOM 1183 O O . MET A 1 157 ? 11.514 0.371 -17.732 1.00 70.50 157 MET A O 1
ATOM 1187 N N . PRO A 1 158 ? 13.737 0.168 -18.107 1.00 63.62 158 PRO A N 1
ATOM 1188 C CA . PRO A 1 158 ? 13.781 1.175 -19.158 1.00 63.62 158 PRO A CA 1
ATOM 1189 C C . PRO A 1 158 ? 12.828 0.803 -20.305 1.00 63.62 158 PRO A C 1
ATOM 1191 O O . PRO A 1 158 ? 12.760 -0.381 -20.665 1.00 63.62 158 PRO A O 1
ATOM 1194 N N . PRO A 1 159 ? 12.108 1.776 -20.893 1.00 62.72 159 PRO A N 1
ATOM 1195 C CA . PRO A 1 159 ? 11.402 1.555 -22.149 1.00 62.72 159 PRO A CA 1
ATOM 1196 C C . PRO A 1 159 ? 12.418 1.088 -23.200 1.00 62.72 159 PRO A C 1
ATOM 1198 O O . PRO A 1 159 ? 13.492 1.680 -23.306 1.00 62.72 159 PRO A O 1
ATOM 1201 N N . ARG A 1 160 ? 12.105 0.005 -23.915 1.00 59.41 160 ARG A N 1
ATOM 1202 C CA . ARG A 1 160 ? 12.869 -0.429 -25.092 1.00 59.41 160 ARG A CA 1
ATOM 1203 C C . ARG A 1 160 ? 12.340 0.272 -26.330 1.00 59.41 160 ARG A C 1
ATOM 1205 O O . ARG A 1 160 ? 11.102 0.450 -26.382 1.00 59.41 160 ARG A O 1
#

Foldseek 3Di:
DDDDDDDPPPPDPPVVVVVVVVVVVVVVVVVVLVPFAAADPPDQPVLLLVLLVVLQCVLVVLVVCLVVQPDDVNHGDDPVVNVVSNVLSNCLSVCSVVVPLVSLVVSLVVLVVLLVVLVVQCVVDPDPVSNVVSVVSNVVSVVSSVVSVSNNSSSPDDDD

pLDDT: mean 82.42, std 11.46, range [49.81, 96.5]

Radius of gyration: 24.37 Å; Cα contacts (8 Å, |Δi|>4): 110; chains: 1; bounding box: 73×63×50 Å

Sequence (160 aa):
AGTPAPAQSDDAPPEDAMRRGYARGRARDEAIRAGLKPLGPDERPPALVASAVLAAVFALANLVLWLTGFEVRGEQPGTLGVVLFCVLMSAAAIGMWRKRYWAVLGWQALLAVSMVVAFLSLLQAASLLAVVVPVVVLTVCGWLFWKLIRVMSRLQMPPR

Solvent-accessible surface area (backbone atoms only — not comparable to full-atom values): 9032 Å² total; per-residue (Å²): 135,84,83,79,75,85,78,83,75,86,80,59,57,72,66,58,52,48,50,51,50,52,53,53,48,50,53,49,55,48,56,54,57,70,72,56,67,60,66,52,96,83,63,71,57,67,64,52,53,52,48,21,50,51,28,40,49,54,21,50,52,53,50,50,39,59,75,69,64,55,57,63,93,85,40,71,70,56,64,68,60,54,52,52,50,30,51,53,25,44,51,34,18,54,26,37,73,68,68,36,65,70,27,50,51,52,50,45,51,52,40,53,52,51,38,52,52,27,53,57,46,41,77,67,38,88,44,72,67,46,40,50,54,28,51,52,50,40,53,55,39,51,53,51,44,58,50,47,52,60,50,46,65,25,63,75,46,76,87,129

Mean predicted aligned error: 10.88 Å

Secondary structure (DSSP, 8-state):
-PPPPPP------HHHHHHHHHHHHHHHHHHHHHHPPPPPTT---HHHHHHHHHHHHHHHHHHHHHHTT--BTTBPPPHHHHHHHHHHHHHHHHHHHTT-HHHHHHHHHHHHHHHHHHHHHHHT--SHHHHHHHHHHHHHHHHHHHHHHHHHHHHSSPP-